Protein AF-A0A7R9MT66-F1 (afdb_monomer_lite)

Foldseek 3Di:
DDPPPVPPPPPADVVVPRDPPVCPPPADDALLRLLVVLVVVQVVLVPDPDRDDDDPVSVVSNVVSVVQPPDNDPVVRVVLLVVLVVDPDDNSVSRVVRRD

Organism: NCBI:txid334625

pLDDT: mean 88.47, std 13.93, range [36.72, 97.94]

Sequence (100 aa):
MSLNQTNDQTEEDATELQFPKEFEKAETLLISEVDMLLEHRKAQNESAEEEQELSEVFMKTLSYCQRFSRYKNRETIAAVRSLLTQKKLHKYELSQLANL

InterPro domains:
  IPR005574 RNA polymerase subunit Rpb4/RPC9 [PF03874] (29-100)
  IPR006590 RNA polymerase Rpb4/RPC9, core [SM00657] (21-100)
  IPR010997 HRDC-like superfamily [SSF47819] (4-100)
  IPR038324 Rpb4/RPC9 superfamily [G3DSA:1.20.1250.40] (11-100)
  IPR045222 DNA-directed RNA polymerase II subunit Rpb4-like [PTHR21297] (8-100)

Radius of gyration: 17.83 Å; chains: 1; bounding box: 37×52×43 Å

Secondary structure (DSSP, 8-state):
---------PPPBTTTTB--GGGTTPPP--HHHHHHHHHHHHHHHHTSSSPPPPPHHHHHHHHHHHHH-S---HHHHHHHHHHHHTSS--HHHHHHHHH-

Structure (mmCIF, N/CA/C/O backbone):
data_AF-A0A7R9MT66-F1
#
_entry.id   AF-A0A7R9MT66-F1
#
loop_
_atom_site.group_PDB
_atom_site.id
_atom_site.type_symbol
_atom_site.label_atom_id
_atom_site.label_alt_id
_atom_site.label_comp_id
_atom_site.label_asym_id
_atom_site.label_entity_id
_atom_site.label_seq_id
_atom_site.pdbx_PDB_ins_code
_atom_site.Cartn_x
_atom_site.Cartn_y
_atom_site.Cartn_z
_atom_site.occupancy
_atom_site.B_iso_or_equiv
_atom_site.auth_seq_id
_atom_site.auth_comp_id
_atom_site.auth_asym_id
_atom_site.auth_atom_id
_atom_site.pdbx_PDB_model_num
ATOM 1 N N . MET A 1 1 ? 15.160 40.156 5.810 1.00 44.53 1 MET A N 1
ATOM 2 C CA . MET A 1 1 ? 13.738 39.768 5.734 1.00 44.53 1 MET A CA 1
ATOM 3 C C . MET A 1 1 ? 13.660 38.329 6.197 1.00 44.53 1 MET A C 1
ATOM 5 O O . MET A 1 1 ? 14.077 37.447 5.459 1.00 44.53 1 MET A O 1
ATOM 9 N N . SER A 1 2 ? 13.281 38.115 7.455 1.00 36.72 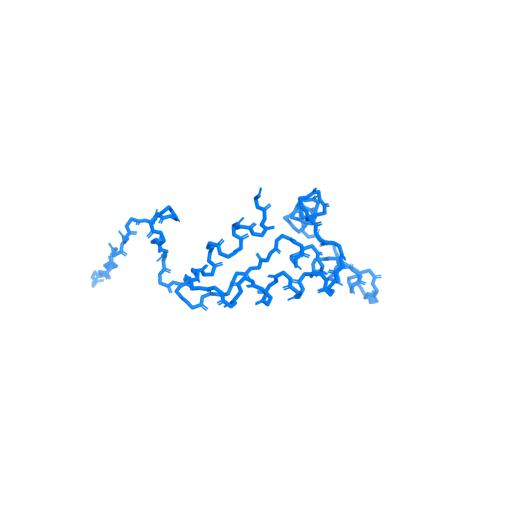2 SER A N 1
ATOM 10 C CA . SER A 1 2 ? 13.185 36.777 8.035 1.00 36.72 2 SER A CA 1
ATOM 11 C C . SER A 1 2 ? 11.993 36.054 7.416 1.00 36.72 2 SER A C 1
ATOM 13 O O . SER A 1 2 ? 10.858 36.506 7.553 1.00 36.72 2 SER A O 1
ATOM 15 N N . LEU A 1 3 ? 12.260 34.959 6.710 1.00 43.25 3 LEU A N 1
ATOM 16 C CA . LEU A 1 3 ? 11.242 33.988 6.334 1.00 43.25 3 LEU A CA 1
ATOM 17 C C . LEU A 1 3 ? 10.815 33.281 7.622 1.00 43.25 3 LEU A C 1
ATOM 19 O O . LEU A 1 3 ? 11.512 32.394 8.107 1.00 43.25 3 LEU A O 1
ATOM 23 N N . ASN A 1 4 ? 9.690 33.706 8.194 1.00 40.94 4 ASN A N 1
ATOM 24 C CA . ASN A 1 4 ? 8.952 32.892 9.151 1.00 40.94 4 ASN A CA 1
ATOM 25 C C . ASN A 1 4 ? 8.470 31.640 8.407 1.00 40.94 4 ASN A C 1
ATOM 27 O O . ASN A 1 4 ? 7.390 31.637 7.821 1.00 40.94 4 ASN A O 1
ATOM 31 N N . GLN A 1 5 ? 9.274 30.576 8.421 1.00 46.53 5 GLN A N 1
ATOM 32 C CA . GLN A 1 5 ? 8.729 29.227 8.377 1.00 46.53 5 GLN A CA 1
ATOM 33 C C . GLN A 1 5 ? 7.969 29.056 9.690 1.00 46.53 5 GLN A C 1
ATOM 35 O O . GLN A 1 5 ? 8.558 28.758 10.726 1.00 46.53 5 GLN A O 1
ATOM 40 N N . THR A 1 6 ? 6.666 29.330 9.680 1.00 43.78 6 THR A N 1
ATOM 41 C CA . THR A 1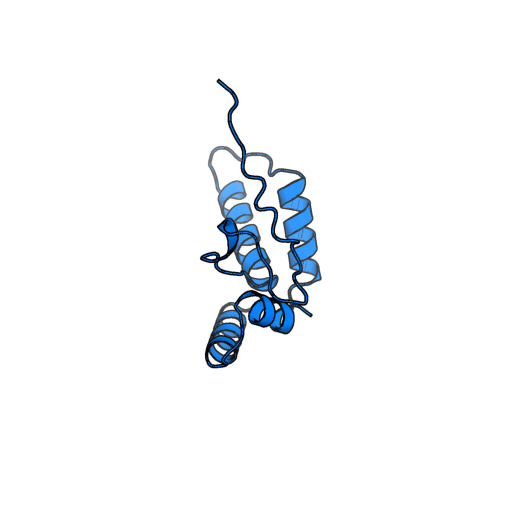 6 ? 5.784 28.825 10.729 1.00 43.78 6 THR A CA 1
ATOM 42 C C . THR A 1 6 ? 5.828 27.311 10.626 1.00 43.78 6 THR A C 1
ATOM 44 O O . THR A 1 6 ? 5.155 26.705 9.795 1.00 43.78 6 THR A O 1
ATOM 47 N N . ASN A 1 7 ? 6.714 26.738 11.432 1.00 49.78 7 ASN A N 1
ATOM 48 C CA . ASN A 1 7 ? 6.807 25.334 11.760 1.00 49.78 7 ASN A CA 1
ATOM 49 C C . ASN A 1 7 ? 5.534 24.955 12.533 1.00 49.78 7 ASN A C 1
ATOM 51 O O . ASN A 1 7 ? 5.583 24.733 13.737 1.00 49.78 7 ASN A O 1
ATOM 55 N N . ASP A 1 8 ? 4.386 24.920 11.851 1.00 52.91 8 ASP A N 1
ATOM 56 C CA . ASP A 1 8 ? 3.217 24.151 12.292 1.00 52.91 8 ASP A CA 1
ATOM 57 C C . ASP A 1 8 ? 3.544 22.666 12.054 1.00 52.91 8 ASP A C 1
ATOM 59 O O . ASP A 1 8 ? 2.906 21.977 11.260 1.00 52.91 8 ASP A O 1
ATOM 63 N N . GLN A 1 9 ? 4.606 22.179 12.701 1.00 59.97 9 GLN A N 1
ATOM 64 C CA . GLN A 1 9 ? 4.809 20.753 12.906 1.00 59.97 9 GLN A CA 1
ATOM 65 C C . GLN A 1 9 ? 3.772 20.346 13.943 1.00 59.97 9 GLN A C 1
ATOM 67 O O . GLN A 1 9 ? 4.022 20.363 15.145 1.00 59.97 9 GLN A O 1
ATOM 72 N N . THR A 1 10 ? 2.560 20.069 13.468 1.00 64.00 10 THR A N 1
ATOM 73 C CA . THR A 1 10 ? 1.649 19.212 14.221 1.00 64.00 10 THR A CA 1
ATOM 74 C C . THR A 1 10 ? 2.417 17.915 14.470 1.00 64.00 10 THR A C 1
ATOM 76 O O . THR A 1 10 ? 3.036 17.404 13.537 1.00 64.00 10 THR A O 1
ATOM 79 N N . GLU A 1 11 ? 2.480 17.457 15.719 1.00 84.38 11 GLU A N 1
ATOM 80 C CA . GLU A 1 11 ? 3.182 16.220 16.060 1.00 84.38 11 GLU A CA 1
ATOM 81 C C . GLU A 1 11 ? 2.553 15.078 15.250 1.00 84.38 11 GLU A C 1
ATOM 83 O O . GLU A 1 11 ? 1.348 14.858 15.305 1.00 84.38 11 GLU A O 1
ATOM 88 N N . GLU A 1 12 ? 3.334 14.437 14.382 1.00 91.19 12 GLU A N 1
ATOM 89 C CA . GLU A 1 12 ? 2.819 13.401 13.489 1.00 91.19 12 GLU A CA 1
ATOM 90 C C . GLU A 1 12 ? 2.637 12.101 14.277 1.00 91.19 12 GLU A C 1
ATOM 92 O O . GLU A 1 12 ? 3.610 11.535 14.779 1.00 91.19 12 GLU A O 1
ATOM 97 N N . ASP A 1 13 ? 1.405 11.598 14.351 1.00 93.50 13 ASP A N 1
ATOM 98 C CA . ASP A 1 13 ? 1.078 10.356 15.048 1.00 93.50 13 ASP A CA 1
ATOM 99 C C . ASP A 1 13 ? 0.075 9.520 14.242 1.00 93.50 13 ASP A C 1
ATOM 101 O O . ASP A 1 13 ? -1.134 9.769 14.213 1.00 93.50 13 ASP A O 1
ATOM 105 N N . ALA A 1 14 ? 0.578 8.462 13.605 1.00 92.31 14 ALA A N 1
ATOM 106 C CA . ALA A 1 14 ? -0.242 7.539 12.827 1.00 92.31 14 ALA A CA 1
ATOM 107 C C . ALA A 1 14 ? -1.218 6.708 13.684 1.00 92.31 14 ALA A C 1
ATOM 109 O O . ALA A 1 14 ? -2.175 6.159 13.134 1.00 92.31 14 ALA A O 1
ATOM 110 N N . THR A 1 15 ? -0.995 6.597 15.000 1.00 92.06 15 THR A N 1
ATOM 111 C CA . THR A 1 15 ? -1.924 5.938 15.934 1.00 92.06 15 THR A CA 1
ATOM 112 C C . THR A 1 15 ? -3.148 6.805 16.227 1.00 92.06 15 THR A C 1
ATOM 114 O O . THR A 1 15 ? -4.235 6.269 16.433 1.00 92.06 15 THR A O 1
ATOM 117 N N . GLU A 1 16 ? -2.997 8.129 16.134 1.00 93.44 16 GLU A N 1
ATOM 118 C CA . GLU A 1 16 ? -4.076 9.116 16.261 1.00 93.44 16 GLU A CA 1
ATOM 119 C C . GLU A 1 16 ? -4.572 9.656 14.905 1.00 93.44 16 GLU A C 1
ATOM 121 O O . GLU A 1 16 ? -5.380 10.583 14.857 1.00 93.44 16 GLU A O 1
ATOM 126 N N . LEU A 1 17 ? -4.117 9.068 13.790 1.00 92.06 17 LEU A N 1
ATOM 127 C CA . LEU A 1 17 ? -4.415 9.505 12.416 1.00 92.06 17 LEU A CA 1
ATOM 128 C C . LEU A 1 17 ? -3.982 10.952 12.115 1.00 92.06 17 LEU A C 1
ATOM 130 O O . LEU A 1 17 ? -4.566 11.624 11.262 1.00 92.06 17 LEU A O 1
ATOM 134 N N . GLN A 1 18 ? -2.939 11.421 12.792 1.00 93.06 18 GLN A N 1
ATOM 135 C CA . GLN A 1 18 ? -2.338 12.729 12.582 1.00 93.06 18 GLN A CA 1
ATOM 136 C C . GLN A 1 18 ? -1.248 12.612 11.518 1.00 93.06 18 GLN A C 1
ATOM 138 O O . GLN A 1 18 ? -0.155 12.107 11.768 1.00 93.06 18 GLN A O 1
ATOM 143 N N . PHE A 1 19 ? -1.565 13.069 10.307 1.00 91.19 19 PHE A N 1
ATOM 144 C CA . PHE A 1 19 ? -0.641 13.085 9.176 1.00 91.19 19 PHE A CA 1
ATOM 145 C C . PHE A 1 19 ? -0.352 14.523 8.731 1.00 91.19 19 PHE A C 1
ATOM 147 O O . PHE A 1 19 ? -1.220 15.393 8.862 1.00 91.19 19 PHE A O 1
ATOM 154 N N . PRO A 1 20 ? 0.819 14.782 8.123 1.00 92.00 20 PRO A N 1
ATOM 155 C CA . PRO A 1 20 ? 1.089 16.046 7.451 1.00 92.00 20 PRO A CA 1
ATOM 156 C C . PRO A 1 20 ? 0.025 16.389 6.408 1.00 92.00 20 PRO A C 1
ATOM 158 O O . PRO A 1 20 ? -0.546 15.507 5.762 1.00 92.00 20 PRO A O 1
ATOM 161 N N . LYS A 1 21 ? -0.168 17.689 6.155 1.00 88.50 21 LYS A N 1
ATOM 162 C CA . LYS A 1 21 ? -1.128 18.200 5.154 1.00 88.50 21 LYS A CA 1
ATOM 163 C C . LYS A 1 21 ? -0.906 17.622 3.752 1.00 88.50 21 LYS A C 1
ATOM 165 O O . LYS A 1 21 ? -1.846 17.507 2.971 1.00 88.50 21 LYS A O 1
ATOM 170 N N . GLU A 1 22 ? 0.324 17.223 3.438 1.00 90.62 22 GLU A N 1
ATOM 171 C CA . GLU A 1 22 ? 0.686 16.574 2.174 1.00 90.62 22 GLU A CA 1
ATOM 172 C C . GLU A 1 22 ? -0.024 15.221 1.976 1.00 90.62 22 GLU A C 1
ATOM 174 O O . GLU A 1 22 ? -0.307 14.835 0.841 1.00 90.62 22 GLU A O 1
ATOM 179 N N . PHE A 1 23 ? -0.388 14.532 3.064 1.00 90.69 23 PHE A N 1
ATOM 180 C CA . PHE A 1 23 ? -1.056 13.229 3.034 1.00 90.69 23 PHE A CA 1
ATOM 181 C C . PHE A 1 23 ? -2.574 13.294 3.236 1.00 90.69 23 PHE A C 1
ATOM 183 O O . PHE A 1 23 ? -3.246 12.280 3.060 1.00 90.69 23 PHE A O 1
ATOM 190 N N . GLU A 1 24 ? -3.149 14.468 3.517 1.00 85.62 24 GLU A N 1
ATOM 191 C CA . GLU A 1 24 ? -4.595 14.631 3.754 1.00 85.62 24 GLU A CA 1
ATOM 192 C C . GLU A 1 24 ? -5.442 14.159 2.555 1.00 85.62 24 GLU A C 1
ATOM 194 O O . GLU A 1 24 ? -6.515 13.576 2.708 1.00 85.62 24 GLU A O 1
ATOM 199 N N . LYS A 1 25 ? -4.935 14.371 1.334 1.00 87.88 25 LYS A N 1
ATOM 200 C CA . LYS A 1 25 ? -5.579 13.932 0.084 1.00 87.88 25 LYS A CA 1
ATOM 201 C C . LYS A 1 25 ? -4.917 12.712 -0.546 1.00 87.88 25 LYS A C 1
ATOM 203 O O . LYS A 1 25 ? -5.347 12.292 -1.620 1.00 87.88 25 LYS A O 1
ATOM 208 N N . ALA A 1 26 ? -3.893 12.146 0.090 1.00 91.50 26 ALA A N 1
ATOM 209 C CA . ALA A 1 26 ? -3.210 10.984 -0.450 1.00 91.50 26 ALA A CA 1
ATOM 210 C C . ALA A 1 26 ? -4.155 9.774 -0.506 1.00 91.50 26 ALA A C 1
ATOM 212 O O . ALA A 1 26 ? -5.070 9.608 0.308 1.00 91.50 26 ALA A O 1
ATOM 213 N N . GLU A 1 27 ? -3.949 8.934 -1.512 1.00 91.88 27 GLU A N 1
ATOM 214 C CA . GLU A 1 27 ? -4.509 7.587 -1.549 1.00 91.88 27 GLU A CA 1
ATOM 215 C C . GLU A 1 27 ? -3.470 6.608 -1.020 1.00 91.88 27 GLU A C 1
ATOM 217 O O . GLU A 1 27 ? -2.266 6.781 -1.224 1.00 91.88 27 GLU A O 1
ATOM 222 N N . THR A 1 28 ? -3.936 5.571 -0.337 1.00 94.81 28 THR A N 1
ATOM 223 C CA . THR A 1 28 ? -3.070 4.513 0.169 1.00 94.81 28 THR A CA 1
ATOM 224 C C . THR A 1 28 ? -3.034 3.347 -0.815 1.00 94.81 28 THR A C 1
ATOM 226 O O . THR A 1 28 ? -4.009 3.047 -1.504 1.00 94.81 28 THR A O 1
ATOM 229 N N . LEU A 1 29 ? -1.895 2.660 -0.882 1.00 95.25 29 LEU A N 1
ATOM 230 C CA . LEU A 1 29 ? -1.742 1.429 -1.655 1.00 95.25 29 LEU A CA 1
ATOM 231 C C . LEU A 1 29 ? -1.589 0.238 -0.709 1.00 95.25 29 LEU A C 1
ATOM 233 O O . LEU A 1 29 ? -0.996 0.356 0.366 1.00 95.25 29 LEU A O 1
ATOM 237 N N . LEU A 1 30 ? -2.148 -0.905 -1.098 1.00 95.31 30 LEU A N 1
ATOM 238 C CA . LEU A 1 30 ? -1.918 -2.171 -0.401 1.00 95.31 30 LEU A CA 1
ATOM 239 C C . LEU A 1 30 ? -0.545 -2.721 -0.791 1.00 95.31 30 LEU A C 1
ATOM 241 O O . LEU A 1 30 ? -0.109 -2.515 -1.923 1.00 95.31 30 LEU A O 1
ATOM 245 N N . ILE A 1 31 ? 0.105 -3.497 0.083 1.00 96.00 31 ILE A N 1
ATOM 246 C CA . ILE A 1 31 ? 1.387 -4.152 -0.251 1.00 96.00 31 ILE A CA 1
ATOM 247 C C . ILE A 1 31 ? 1.247 -4.978 -1.536 1.00 96.00 31 ILE A C 1
ATOM 249 O O . ILE A 1 31 ? 2.111 -4.916 -2.404 1.00 96.00 31 ILE A O 1
ATOM 253 N N . SER A 1 32 ? 0.121 -5.679 -1.693 1.00 95.06 32 SER A N 1
ATOM 254 C CA . SER A 1 32 ? -0.200 -6.449 -2.897 1.00 95.06 32 SER A CA 1
ATOM 255 C C . SER A 1 32 ? -0.390 -5.602 -4.157 1.00 95.06 32 SER A C 1
ATOM 257 O O . SER A 1 32 ? -0.105 -6.063 -5.254 1.00 95.06 32 SER A O 1
ATOM 259 N N . GLU A 1 33 ? -0.853 -4.360 -4.035 1.00 94.88 33 GLU A N 1
ATOM 260 C CA . GLU A 1 33 ? -0.958 -3.463 -5.192 1.00 94.88 33 GLU A CA 1
ATOM 261 C C . GLU A 1 33 ? 0.396 -2.905 -5.585 1.00 94.88 33 GLU A C 1
ATOM 263 O O . GLU A 1 33 ? 0.703 -2.828 -6.771 1.00 94.88 33 GLU A O 1
ATOM 268 N N . VAL A 1 34 ? 1.209 -2.540 -4.591 1.00 96.38 34 VAL A N 1
ATOM 269 C CA . VAL A 1 34 ? 2.584 -2.104 -4.828 1.00 96.38 34 VAL A CA 1
ATOM 270 C C . VAL A 1 34 ? 3.362 -3.224 -5.516 1.00 96.38 34 VAL A C 1
ATOM 272 O O . VAL A 1 34 ? 4.008 -2.961 -6.522 1.00 96.38 34 VAL A O 1
ATOM 275 N N . ASP A 1 35 ? 3.221 -4.471 -5.058 1.00 96.06 35 ASP A N 1
ATOM 276 C CA . ASP A 1 35 ? 3.803 -5.657 -5.701 1.00 96.06 35 ASP A CA 1
ATOM 277 C C . ASP A 1 35 ? 3.446 -5.729 -7.195 1.00 96.06 35 ASP A C 1
ATOM 279 O O . ASP A 1 35 ? 4.323 -5.725 -8.056 1.00 96.06 35 ASP A O 1
ATOM 283 N N . MET A 1 36 ? 2.149 -5.671 -7.520 1.00 94.50 36 MET A N 1
ATOM 284 C CA . MET A 1 36 ? 1.674 -5.708 -8.905 1.00 94.50 36 MET A CA 1
ATOM 285 C C . MET A 1 36 ? 2.207 -4.557 -9.767 1.00 94.50 36 MET A C 1
ATOM 287 O O . MET A 1 36 ? 2.541 -4.759 -10.936 1.00 94.50 36 MET A O 1
ATOM 291 N N . LEU A 1 37 ? 2.253 -3.342 -9.218 1.00 95.38 37 LEU A N 1
ATOM 292 C CA . LEU A 1 37 ? 2.735 -2.163 -9.938 1.00 95.38 37 LEU A CA 1
ATOM 293 C C . LEU A 1 37 ? 4.238 -2.255 -10.211 1.00 95.38 37 LEU A C 1
ATOM 295 O O . LEU A 1 37 ? 4.679 -1.922 -11.313 1.00 95.38 37 LEU A O 1
ATOM 299 N N . LEU A 1 38 ? 5.017 -2.726 -9.234 1.00 96.38 38 LEU A N 1
ATOM 300 C CA . LEU A 1 38 ? 6.459 -2.896 -9.377 1.00 96.38 38 LEU A CA 1
ATOM 301 C C . LEU A 1 38 ? 6.792 -4.044 -10.336 1.00 96.38 38 LEU A C 1
ATOM 303 O O . LEU A 1 38 ? 7.641 -3.863 -11.204 1.00 96.38 38 LEU A O 1
ATOM 307 N N . GLU A 1 39 ? 6.081 -5.171 -10.276 1.00 94.81 39 GLU A N 1
ATOM 308 C CA . GLU A 1 39 ? 6.234 -6.256 -11.256 1.00 94.81 39 GLU A CA 1
ATOM 309 C C . GLU A 1 39 ? 5.943 -5.779 -12.678 1.00 94.81 39 GLU A C 1
ATOM 311 O O . GLU A 1 39 ? 6.721 -6.014 -13.603 1.00 94.81 39 GLU A O 1
ATOM 316 N N . HIS A 1 40 ? 4.853 -5.027 -12.858 1.00 94.44 40 HIS A N 1
ATOM 317 C CA . HIS A 1 40 ? 4.529 -4.467 -14.163 1.00 94.44 40 HIS A CA 1
ATOM 318 C C . HIS A 1 40 ? 5.611 -3.497 -14.651 1.00 94.44 40 HIS A C 1
ATOM 320 O O . HIS A 1 40 ? 6.009 -3.552 -15.815 1.00 94.44 40 HIS A O 1
ATOM 326 N N . ARG A 1 41 ? 6.132 -2.638 -13.766 1.00 94.50 41 ARG A N 1
ATOM 327 C CA . ARG A 1 41 ? 7.210 -1.701 -14.105 1.00 94.50 41 ARG A CA 1
ATOM 328 C C . ARG A 1 41 ? 8.510 -2.422 -14.469 1.00 94.50 41 ARG A C 1
ATOM 330 O O . ARG A 1 41 ? 9.192 -1.967 -15.387 1.00 94.50 41 ARG A O 1
ATOM 337 N N . LYS A 1 42 ? 8.836 -3.525 -13.786 1.00 94.75 42 LYS A N 1
ATOM 338 C CA . LYS A 1 42 ? 9.992 -4.380 -14.092 1.00 94.75 42 LYS A CA 1
ATOM 339 C C . LYS A 1 42 ? 9.839 -5.037 -15.461 1.00 94.75 42 LYS A C 1
ATOM 341 O O . LYS A 1 42 ? 10.727 -4.890 -16.291 1.00 94.75 42 LYS A O 1
ATOM 346 N N . ALA A 1 43 ? 8.682 -5.632 -15.748 1.00 94.31 43 ALA A N 1
ATOM 347 C CA . ALA A 1 43 ? 8.399 -6.225 -17.056 1.00 94.31 43 ALA A CA 1
ATOM 348 C C . ALA A 1 43 ? 8.453 -5.195 -18.204 1.00 94.31 43 ALA A C 1
ATOM 350 O O . ALA A 1 43 ? 8.956 -5.486 -19.288 1.00 94.31 43 ALA A O 1
ATOM 351 N N . GLN A 1 44 ? 7.973 -3.966 -17.974 1.00 94.12 44 GLN A N 1
ATOM 352 C CA . GLN A 1 44 ? 8.113 -2.865 -18.938 1.00 94.12 44 GLN A CA 1
ATOM 353 C C . GLN A 1 44 ? 9.576 -2.476 -19.181 1.00 94.12 44 GLN A C 1
ATOM 355 O O . GLN A 1 44 ? 9.929 -2.101 -20.291 1.00 94.12 44 GLN A O 1
ATOM 360 N N . ASN A 1 45 ? 10.419 -2.538 -18.151 1.00 92.88 45 ASN A N 1
ATOM 361 C CA . ASN A 1 45 ? 11.840 -2.232 -18.271 1.00 92.88 45 ASN A CA 1
ATOM 362 C C . ASN A 1 45 ? 12.596 -3.320 -19.047 1.00 92.88 45 ASN A C 1
ATOM 364 O O . ASN A 1 45 ? 13.371 -2.998 -19.935 1.00 92.88 45 ASN A O 1
ATOM 368 N N . GLU A 1 46 ? 12.310 -4.593 -18.761 1.00 92.38 46 GLU A N 1
ATOM 369 C CA . GLU A 1 46 ? 12.903 -5.757 -19.444 1.00 92.38 46 GLU A CA 1
ATOM 370 C C . GLU A 1 46 ? 12.503 -5.852 -20.927 1.00 92.38 46 GLU A C 1
ATOM 372 O O . GLU A 1 46 ? 13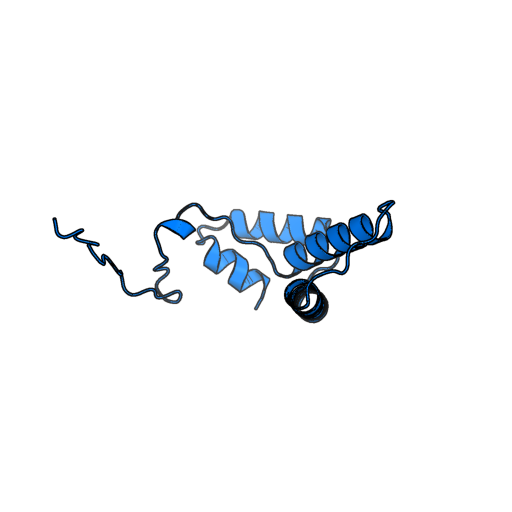.196 -6.477 -21.724 1.00 92.38 46 GLU A O 1
ATOM 377 N N . SER A 1 47 ? 11.371 -5.251 -21.305 1.00 91.94 47 SER A N 1
ATOM 378 C CA . SER A 1 47 ? 10.876 -5.216 -22.690 1.00 91.94 47 SER A CA 1
ATOM 379 C C . SER A 1 47 ? 11.213 -3.924 -23.441 1.00 91.94 47 SER A C 1
ATOM 381 O O . SER A 1 47 ? 10.846 -3.795 -24.611 1.00 91.94 47 SER A O 1
ATOM 383 N N . ALA A 1 48 ? 11.892 -2.969 -22.799 1.00 92.81 48 ALA A N 1
ATOM 384 C CA . ALA A 1 48 ? 12.321 -1.731 -23.435 1.00 92.81 48 ALA A CA 1
ATOM 385 C C . ALA A 1 48 ? 13.528 -1.968 -24.359 1.00 92.81 48 ALA A C 1
ATOM 387 O O . ALA A 1 48 ? 14.358 -2.834 -24.102 1.00 92.81 48 ALA A O 1
ATOM 388 N N . GLU A 1 49 ? 13.643 -1.168 -25.424 1.00 85.69 49 GLU A N 1
ATOM 389 C CA . GLU A 1 49 ? 14.785 -1.237 -26.353 1.00 85.69 49 GLU A CA 1
ATOM 390 C C . GLU A 1 49 ? 16.122 -0.941 -25.654 1.00 85.69 49 GLU A C 1
ATOM 392 O O . GLU A 1 49 ? 17.141 -1.546 -25.980 1.00 85.69 49 GLU A O 1
ATOM 397 N N . GLU A 1 50 ? 16.099 -0.052 -24.658 1.00 88.19 50 GLU A N 1
ATOM 398 C CA . GLU A 1 50 ? 17.209 0.207 -23.746 1.00 88.19 50 GLU A CA 1
ATOM 399 C C . GLU A 1 50 ? 16.780 -0.136 -22.318 1.00 88.19 50 GLU A C 1
ATOM 40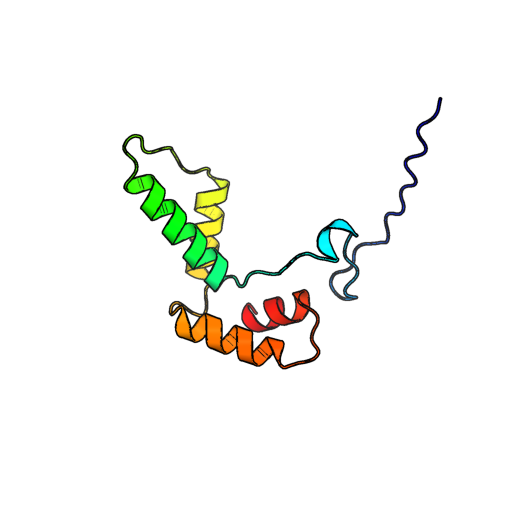1 O O . GLU A 1 50 ? 16.085 0.636 -21.650 1.00 88.19 50 GLU A O 1
ATOM 406 N N . GLU A 1 51 ? 17.193 -1.313 -21.851 1.00 86.62 51 GLU A N 1
ATOM 407 C CA . GLU A 1 51 ? 16.990 -1.724 -20.467 1.00 86.62 51 GLU A CA 1
ATOM 408 C C . GLU A 1 51 ? 17.796 -0.813 -19.531 1.00 86.62 51 GLU A C 1
ATOM 410 O O . GLU A 1 51 ? 19.013 -0.664 -19.664 1.00 86.62 51 GLU A O 1
ATOM 415 N N . GLN A 1 52 ? 17.114 -0.206 -18.561 1.00 88.75 52 GLN A N 1
ATOM 416 C CA . GLN A 1 52 ? 17.757 0.596 -17.525 1.00 88.75 52 GLN A CA 1
ATOM 417 C C . GLN A 1 52 ? 17.904 -0.221 -16.248 1.00 88.75 52 GLN A C 1
ATOM 419 O O . GLN A 1 52 ? 17.005 -0.967 -15.865 1.00 88.75 52 GLN A O 1
ATOM 424 N N . GLU A 1 53 ? 19.017 -0.056 -15.540 1.00 90.19 53 GLU A N 1
ATOM 425 C CA . GLU A 1 53 ? 19.179 -0.705 -14.244 1.00 90.19 53 GLU A CA 1
ATOM 426 C C . GLU A 1 53 ? 18.189 -0.105 -13.232 1.00 90.19 53 GLU A C 1
ATOM 428 O O . GLU A 1 53 ? 18.156 1.106 -12.988 1.00 90.19 53 GLU A O 1
ATOM 433 N N . LEU A 1 54 ? 17.341 -0.957 -12.653 1.00 93.31 54 LEU A N 1
ATOM 434 C CA . LEU A 1 54 ? 16.382 -0.547 -11.632 1.00 93.31 54 LEU A CA 1
ATOM 435 C C . LEU A 1 54 ? 17.122 -0.230 -10.328 1.00 93.31 54 LEU A C 1
ATOM 437 O O . LEU A 1 54 ? 18.039 -0.944 -9.929 1.00 93.31 54 LEU A O 1
ATOM 441 N N . SER A 1 55 ? 16.704 0.832 -9.636 1.00 96.06 55 SER A N 1
ATOM 442 C CA . SER A 1 55 ? 17.402 1.293 -8.432 1.00 96.06 55 SER A CA 1
ATOM 443 C C . SER A 1 55 ? 17.393 0.254 -7.304 1.00 96.06 55 SER A C 1
ATOM 445 O O . SER A 1 55 ? 16.477 -0.560 -7.172 1.00 96.06 55 SER A O 1
ATOM 447 N N . GLU A 1 56 ? 18.380 0.329 -6.410 1.00 96.81 56 GLU A N 1
ATOM 448 C CA . GLU A 1 56 ? 18.442 -0.544 -5.231 1.00 96.81 56 GLU A CA 1
ATOM 449 C C . GLU A 1 56 ? 17.174 -0.432 -4.364 1.00 96.81 56 GLU A C 1
ATOM 451 O O . GLU A 1 56 ? 16.671 -1.435 -3.854 1.00 96.81 56 GLU A O 1
ATOM 456 N N . VAL A 1 57 ? 16.620 0.781 -4.234 1.00 97.31 57 VAL A N 1
ATOM 457 C CA . VAL A 1 57 ? 15.351 1.023 -3.530 1.00 97.31 57 VAL A CA 1
ATOM 458 C C . VAL A 1 57 ? 14.219 0.253 -4.204 1.00 97.31 57 VAL A C 1
ATOM 460 O O . VAL A 1 57 ? 13.480 -0.444 -3.516 1.00 97.31 57 VAL A O 1
ATOM 463 N N . PHE A 1 58 ? 14.127 0.301 -5.536 1.00 97.06 58 PHE A N 1
ATOM 464 C CA . PHE A 1 58 ? 13.121 -0.446 -6.288 1.00 97.06 58 PHE A CA 1
ATOM 465 C C . PHE A 1 58 ? 13.222 -1.952 -6.020 1.00 97.06 58 PHE A C 1
ATOM 467 O O . PHE A 1 58 ? 12.227 -2.580 -5.661 1.00 97.06 58 PHE A O 1
ATOM 474 N N . MET A 1 59 ? 14.423 -2.526 -6.136 1.00 96.19 59 MET A N 1
ATOM 475 C CA . MET A 1 59 ? 14.639 -3.964 -5.939 1.00 96.19 59 MET A CA 1
ATOM 476 C C . MET A 1 59 ? 14.315 -4.413 -4.509 1.00 96.19 59 MET A C 1
ATOM 478 O O . MET A 1 59 ? 13.694 -5.462 -4.308 1.00 96.19 59 MET A O 1
ATOM 482 N N . LYS A 1 60 ? 14.686 -3.606 -3.506 1.00 97.94 60 LYS A N 1
ATOM 483 C CA . LYS A 1 60 ? 14.354 -3.872 -2.099 1.00 97.94 60 LYS A CA 1
ATOM 484 C C . LYS A 1 60 ? 12.852 -3.796 -1.846 1.00 97.94 60 LYS A C 1
ATOM 486 O O . LYS A 1 60 ? 12.314 -4.688 -1.192 1.00 97.94 60 LYS A O 1
ATOM 491 N N . THR A 1 61 ? 12.173 -2.774 -2.370 1.00 97.69 61 THR A N 1
ATOM 492 C CA . THR A 1 61 ? 10.721 -2.628 -2.214 1.00 97.69 61 THR A CA 1
ATOM 493 C C . THR A 1 61 ? 9.979 -3.763 -2.909 1.00 97.69 61 THR A C 1
ATOM 495 O O . THR A 1 61 ? 9.106 -4.358 -2.286 1.00 97.69 61 THR A O 1
ATOM 498 N N . LEU A 1 62 ? 10.364 -4.134 -4.135 1.00 96.81 62 LEU A N 1
ATOM 499 C CA . LEU A 1 62 ? 9.776 -5.277 -4.838 1.00 96.81 62 LEU A CA 1
ATOM 500 C C . LEU A 1 62 ? 9.949 -6.568 -4.030 1.00 96.81 62 LEU A C 1
ATOM 502 O O . LEU A 1 62 ? 8.970 -7.251 -3.756 1.00 96.81 62 LEU A O 1
ATOM 506 N N . SER A 1 63 ? 11.162 -6.856 -3.551 1.00 97.00 63 SER A N 1
ATOM 507 C CA . SER A 1 63 ? 11.432 -8.057 -2.742 1.00 97.00 63 SER A CA 1
ATOM 508 C C . SER A 1 63 ? 10.616 -8.089 -1.443 1.00 97.00 63 SER A C 1
ATOM 510 O O . SER A 1 63 ? 10.133 -9.143 -1.022 1.00 97.00 63 SER A O 1
ATOM 512 N N . TYR A 1 64 ? 10.450 -6.935 -0.788 1.00 97.44 64 TYR A N 1
ATOM 513 C CA . TYR A 1 64 ? 9.603 -6.804 0.397 1.00 97.44 64 TYR A CA 1
ATOM 514 C C . TYR A 1 64 ? 8.132 -7.069 0.055 1.00 97.44 64 TYR A C 1
ATOM 516 O O . TYR A 1 64 ? 7.477 -7.881 0.712 1.00 97.44 64 TYR A O 1
ATOM 524 N N . CYS A 1 65 ? 7.627 -6.431 -1.000 1.00 96.38 65 CYS A N 1
ATOM 525 C CA . CYS A 1 65 ? 6.254 -6.576 -1.455 1.00 96.38 65 CYS A CA 1
ATOM 526 C C . CYS A 1 65 ? 5.938 -8.016 -1.869 1.00 96.38 65 CYS A C 1
ATOM 528 O O . CYS A 1 65 ? 4.959 -8.564 -1.378 1.00 96.38 65 CYS A O 1
ATOM 530 N N . GLN A 1 66 ? 6.808 -8.684 -2.625 1.00 94.81 66 GLN A N 1
ATOM 531 C CA . GLN A 1 66 ? 6.647 -10.094 -2.996 1.00 94.81 66 GLN A CA 1
ATOM 532 C C . GLN A 1 66 ? 6.570 -11.020 -1.774 1.00 94.81 66 GLN A C 1
ATOM 534 O O . GLN A 1 66 ? 5.843 -12.017 -1.784 1.00 94.81 66 GLN A O 1
ATOM 539 N N . ARG A 1 67 ? 7.325 -10.709 -0.710 1.00 95.25 67 ARG A N 1
ATOM 540 C CA . ARG A 1 67 ? 7.366 -11.510 0.521 1.00 95.25 67 ARG A CA 1
ATOM 541 C C . ARG A 1 67 ? 6.127 -11.321 1.396 1.00 95.25 67 ARG A C 1
ATOM 543 O O . ARG A 1 67 ? 5.679 -12.289 2.008 1.00 95.25 67 ARG A O 1
ATOM 550 N N . PHE A 1 68 ? 5.612 -10.097 1.492 1.00 94.44 68 PHE A N 1
ATOM 551 C CA . PHE A 1 68 ? 4.516 -9.740 2.403 1.00 94.44 68 PHE A CA 1
ATOM 552 C C . PHE A 1 68 ? 3.163 -9.537 1.708 1.00 94.44 68 PHE A C 1
ATOM 554 O O . PHE A 1 68 ? 2.149 -9.354 2.381 1.00 94.44 68 PHE A O 1
ATOM 561 N N . SER A 1 69 ? 3.117 -9.604 0.378 1.00 92.00 69 SER A N 1
ATOM 562 C CA . SER A 1 69 ? 1.879 -9.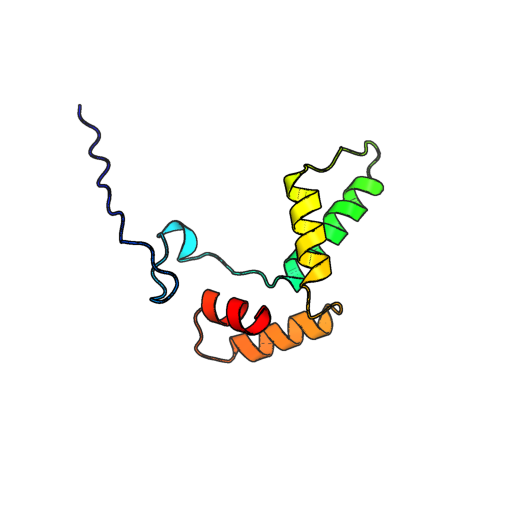586 -0.393 1.00 92.00 69 SER A CA 1
ATOM 563 C C . SER A 1 69 ? 1.008 -10.782 -0.008 1.00 92.00 69 SER A C 1
ATOM 565 O O . SER A 1 69 ? 1.372 -11.944 -0.203 1.00 92.00 69 SER A O 1
ATOM 567 N N . ARG A 1 70 ? -0.172 -10.486 0.544 1.00 89.31 70 ARG A N 1
ATOM 568 C CA . ARG A 1 70 ? -1.172 -11.495 0.925 1.00 89.31 70 ARG A CA 1
ATOM 569 C C . ARG A 1 70 ? -1.979 -11.990 -0.264 1.00 89.31 70 ARG A C 1
ATOM 571 O O . ARG A 1 70 ? -2.419 -13.137 -0.283 1.00 89.31 70 ARG A O 1
ATOM 578 N N . TYR A 1 71 ? -2.176 -11.125 -1.252 1.00 89.12 71 TYR A N 1
ATOM 579 C CA . TYR A 1 71 ? -3.044 -11.368 -2.393 1.00 89.12 71 TYR A CA 1
ATOM 580 C C . TYR A 1 71 ? -2.240 -11.252 -3.685 1.00 89.12 71 TYR A C 1
ATOM 582 O O . TYR A 1 71 ? -1.675 -10.205 -3.976 1.00 89.12 71 TYR A O 1
ATOM 590 N N . LYS A 1 72 ? -2.216 -12.320 -4.486 1.00 84.62 72 LYS A N 1
ATOM 591 C CA . LYS A 1 72 ? -1.544 -12.323 -5.800 1.00 84.62 72 LYS A CA 1
ATOM 592 C C . LYS A 1 72 ? -2.499 -12.095 -6.970 1.00 84.62 72 LYS A C 1
ATOM 594 O O . LYS A 1 72 ? -2.063 -11.801 -8.076 1.00 84.62 72 LYS A O 1
ATOM 599 N N . ASN A 1 73 ? -3.803 -12.252 -6.737 1.00 90.25 73 ASN A N 1
ATOM 600 C CA . ASN A 1 73 ? -4.821 -12.060 -7.760 1.00 90.25 73 ASN A CA 1
ATOM 601 C C . ASN A 1 73 ? -5.389 -10.631 -7.691 1.00 90.25 73 ASN A C 1
ATOM 603 O O . ASN A 1 73 ? -5.895 -10.202 -6.650 1.00 90.25 73 ASN A O 1
ATOM 607 N N . ARG A 1 74 ? -5.360 -9.933 -8.832 1.00 90.88 74 ARG A N 1
ATOM 608 C CA . ARG A 1 74 ? -5.954 -8.606 -9.042 1.00 90.88 74 ARG A CA 1
ATOM 609 C C . ARG A 1 74 ? -7.426 -8.532 -8.632 1.00 90.88 74 ARG A C 1
ATOM 611 O O . ARG A 1 74 ? -7.834 -7.545 -8.026 1.00 90.88 74 ARG A O 1
ATOM 618 N N . GLU A 1 75 ? -8.218 -9.552 -8.949 1.00 93.88 75 GLU A N 1
ATOM 619 C CA . GLU A 1 75 ? -9.639 -9.606 -8.592 1.00 93.88 75 GLU A CA 1
ATOM 620 C C . GLU A 1 75 ? -9.822 -9.668 -7.075 1.00 93.88 75 GLU A C 1
ATOM 622 O O . GLU A 1 75 ? -10.654 -8.952 -6.523 1.00 93.88 75 GLU A O 1
ATOM 627 N N . THR A 1 76 ? -9.004 -10.471 -6.387 1.00 93.56 76 THR A N 1
ATOM 628 C CA . THR A 1 76 ? -9.020 -10.561 -4.921 1.00 93.56 76 THR A CA 1
ATOM 629 C C . THR A 1 76 ? -8.638 -9.229 -4.288 1.00 93.56 76 THR A C 1
ATOM 631 O O . THR A 1 76 ? -9.321 -8.778 -3.374 1.00 93.56 76 THR A O 1
ATOM 634 N N . ILE A 1 77 ? -7.598 -8.567 -4.799 1.00 92.12 77 ILE A N 1
ATOM 635 C CA . ILE A 1 77 ? -7.170 -7.244 -4.326 1.00 92.12 77 ILE A CA 1
ATOM 636 C C . ILE A 1 77 ? -8.306 -6.225 -4.480 1.00 92.12 77 ILE A C 1
ATOM 638 O O . ILE A 1 77 ? -8.646 -5.526 -3.524 1.00 92.12 77 ILE A O 1
ATOM 642 N N . ALA A 1 78 ? -8.943 -6.181 -5.654 1.00 93.62 78 ALA A N 1
ATOM 643 C CA . ALA A 1 78 ? -10.063 -5.282 -5.919 1.00 93.62 78 ALA A CA 1
ATOM 644 C C . ALA A 1 78 ? -11.275 -5.578 -5.018 1.00 93.62 78 ALA A C 1
ATOM 646 O O . ALA A 1 78 ? -11.907 -4.650 -4.511 1.00 93.62 78 ALA A O 1
ATOM 647 N N . ALA A 1 79 ? -11.578 -6.856 -4.777 1.00 94.00 79 ALA A N 1
ATOM 648 C CA . ALA A 1 79 ? -12.661 -7.273 -3.893 1.00 94.00 79 ALA A CA 1
ATOM 649 C C . ALA A 1 79 ? -12.398 -6.877 -2.432 1.00 94.00 79 ALA A C 1
ATOM 651 O O . ALA A 1 79 ? -13.279 -6.302 -1.792 1.00 94.00 79 ALA A O 1
ATOM 652 N N . VAL A 1 80 ? -11.185 -7.119 -1.919 1.00 92.94 80 VAL A N 1
ATOM 653 C CA . VAL A 1 80 ? -10.774 -6.716 -0.561 1.00 92.94 80 VAL A CA 1
ATOM 654 C C . VAL A 1 80 ? -10.857 -5.200 -0.409 1.00 92.94 80 VAL A C 1
ATOM 656 O O . VAL A 1 80 ? -11.436 -4.710 0.560 1.00 92.94 80 VAL A O 1
ATOM 659 N N . ARG A 1 81 ? -10.354 -4.449 -1.395 1.00 92.94 81 ARG A N 1
ATOM 660 C CA . ARG A 1 81 ? -10.454 -2.988 -1.403 1.00 92.94 81 ARG A CA 1
ATOM 661 C C . ARG A 1 81 ? -11.906 -2.524 -1.375 1.00 92.94 81 ARG A C 1
ATOM 663 O O . ARG A 1 81 ? -12.268 -1.760 -0.490 1.00 92.94 81 ARG A O 1
ATOM 670 N N . SER A 1 82 ? -12.746 -3.024 -2.281 1.00 93.25 82 SER A N 1
ATOM 671 C CA . SER A 1 82 ? -14.165 -2.656 -2.332 1.00 93.25 82 SER A CA 1
ATOM 672 C C . SER A 1 82 ? -14.883 -2.953 -1.013 1.00 93.25 82 SER A C 1
ATOM 674 O O . SER A 1 82 ? -15.620 -2.106 -0.507 1.00 93.25 82 SER A O 1
ATOM 676 N N . LEU A 1 83 ? -14.616 -4.117 -0.416 1.00 93.69 83 LEU A N 1
ATOM 677 C CA . LEU A 1 83 ? -15.193 -4.524 0.862 1.00 93.69 83 LEU A CA 1
ATOM 678 C C . LEU A 1 83 ? -14.817 -3.566 2.001 1.00 93.69 83 LEU A C 1
ATOM 680 O O . LEU A 1 83 ? -15.680 -3.193 2.798 1.00 93.69 83 LEU A O 1
ATOM 684 N N . LEU A 1 84 ? -13.545 -3.169 2.091 1.00 91.50 84 LEU A N 1
ATOM 685 C CA . LEU A 1 84 ? -13.073 -2.282 3.154 1.00 91.50 84 LEU A CA 1
ATOM 686 C C . LEU A 1 84 ? -13.495 -0.825 2.926 1.00 91.50 84 LEU A C 1
ATOM 688 O O . LEU A 1 84 ? -13.822 -0.138 3.889 1.00 91.50 84 LEU A O 1
ATOM 692 N N . THR A 1 85 ? -13.578 -0.365 1.675 1.00 91.06 85 THR A N 1
ATOM 693 C CA . THR A 1 85 ? -14.053 0.989 1.335 1.00 91.06 85 THR A CA 1
ATOM 694 C C . THR A 1 85 ? -15.525 1.203 1.695 1.00 91.06 85 THR A C 1
ATOM 696 O O . THR A 1 85 ? -15.938 2.326 1.969 1.00 91.06 85 THR A O 1
ATOM 699 N N . GLN A 1 86 ? -16.335 0.141 1.752 1.00 92.44 86 GLN A N 1
ATOM 700 C CA . GLN A 1 86 ? -17.717 0.231 2.242 1.00 92.44 86 GLN A CA 1
ATOM 701 C C . GLN A 1 86 ? -17.806 0.512 3.753 1.00 92.44 86 GLN A C 1
ATOM 703 O O . GLN A 1 86 ? -18.891 0.793 4.269 1.00 92.44 86 GLN A O 1
ATOM 708 N N . LYS A 1 87 ? -16.694 0.415 4.490 1.00 91.12 87 LYS A N 1
ATOM 709 C CA . LYS A 1 87 ? -16.623 0.726 5.920 1.00 91.12 87 LYS A CA 1
ATOM 710 C C . LYS A 1 87 ? -16.185 2.177 6.121 1.00 91.12 87 LYS A C 1
ATOM 712 O O . LYS A 1 87 ? -15.431 2.730 5.330 1.00 91.12 87 LYS A O 1
ATOM 717 N N . LYS A 1 88 ? -16.644 2.796 7.213 1.00 91.94 88 LYS A N 1
ATOM 718 C CA . LYS A 1 88 ? -16.233 4.151 7.621 1.00 91.94 88 LYS A CA 1
ATOM 719 C C . LYS A 1 88 ? -14.850 4.115 8.284 1.00 91.94 88 LYS A C 1
ATOM 721 O O . LYS A 1 88 ? -14.752 4.322 9.487 1.00 91.94 88 LYS A O 1
ATOM 726 N N . LEU A 1 89 ? -13.825 3.781 7.507 1.00 92.75 89 LEU A N 1
ATOM 727 C CA . LEU A 1 89 ? -12.430 3.714 7.941 1.00 92.75 89 LEU A CA 1
ATOM 728 C C . LEU A 1 89 ? -11.618 4.816 7.266 1.00 92.75 89 LEU A C 1
ATOM 730 O O . LEU A 1 89 ? -11.894 5.184 6.120 1.00 92.75 89 LEU A O 1
ATOM 734 N N . HIS A 1 90 ? -10.589 5.308 7.948 1.00 93.44 90 HIS A N 1
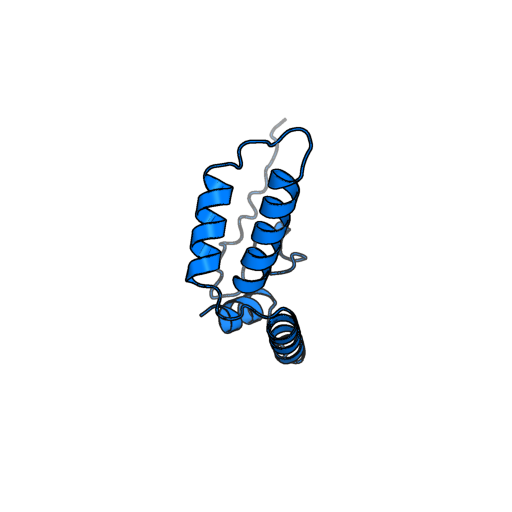ATOM 735 C CA . HIS A 1 90 ? -9.584 6.148 7.318 1.00 93.44 90 HIS A CA 1
ATOM 736 C C . HIS A 1 90 ? -8.774 5.329 6.297 1.00 93.44 90 HIS A C 1
ATOM 738 O O . HIS A 1 90 ? -8.563 4.125 6.464 1.00 93.44 90 HIS A O 1
ATOM 744 N N . LYS A 1 91 ? -8.272 5.970 5.233 1.00 92.62 91 LYS A N 1
ATOM 745 C CA . LYS A 1 91 ? -7.499 5.291 4.170 1.00 92.62 91 LYS A CA 1
ATOM 746 C C . LYS A 1 91 ? -6.267 4.563 4.712 1.00 92.62 91 LYS A C 1
ATOM 748 O O . LYS A 1 91 ? -5.912 3.485 4.232 1.00 92.62 91 LYS A O 1
ATOM 753 N N . TYR A 1 92 ? -5.637 5.147 5.732 1.00 93.88 92 TYR A N 1
ATOM 754 C CA . TYR A 1 92 ? -4.531 4.523 6.453 1.00 93.88 92 TYR A CA 1
ATOM 755 C C . TYR A 1 92 ? -4.968 3.227 7.140 1.00 93.88 92 TYR A C 1
ATOM 757 O O . TYR A 1 92 ? -4.379 2.181 6.887 1.00 93.88 92 TYR A O 1
ATOM 765 N N . GLU A 1 93 ? -6.037 3.270 7.937 1.00 94.19 93 GLU A N 1
ATOM 766 C CA . GLU A 1 93 ? -6.564 2.102 8.654 1.00 94.19 93 GLU A CA 1
ATOM 767 C C . GLU A 1 93 ? -6.976 0.988 7.691 1.00 94.19 93 GLU A C 1
ATOM 769 O O . GLU A 1 93 ? -6.658 -0.177 7.920 1.00 94.19 93 GLU A O 1
ATOM 774 N N . LEU A 1 94 ? -7.627 1.347 6.578 1.00 94.12 94 LEU A N 1
ATOM 775 C CA . LEU A 1 94 ? -7.995 0.409 5.520 1.00 94.12 94 LEU A CA 1
ATOM 776 C C . LEU A 1 94 ? -6.772 -0.358 5.010 1.00 94.12 94 LEU A C 1
ATOM 778 O O . LEU A 1 94 ? -6.802 -1.587 4.931 1.00 94.12 94 LEU A O 1
ATOM 782 N N . SER A 1 95 ? -5.694 0.356 4.678 1.00 93.31 95 SER A N 1
ATOM 783 C CA . SER A 1 95 ? -4.468 -0.282 4.201 1.00 93.31 95 SER A CA 1
ATOM 784 C C . SER A 1 95 ? -3.770 -1.088 5.285 1.00 93.31 95 SER A C 1
ATOM 786 O O . SER A 1 95 ? -3.284 -2.177 4.992 1.00 93.31 95 SER A O 1
ATOM 788 N N . GLN A 1 96 ? -3.748 -0.608 6.531 1.00 94.19 96 GLN A N 1
ATOM 789 C CA . GLN A 1 96 ? -3.168 -1.358 7.646 1.00 94.19 96 GLN A CA 1
ATOM 790 C C . GLN A 1 96 ? -3.898 -2.688 7.864 1.00 94.19 96 GLN A C 1
ATOM 792 O O . GLN A 1 96 ? -3.247 -3.725 7.924 1.00 94.19 96 GLN A O 1
ATOM 797 N N . LEU A 1 97 ? -5.236 -2.697 7.870 1.00 93.56 97 LEU A N 1
ATOM 798 C CA . LEU A 1 97 ? -6.032 -3.923 8.022 1.00 93.56 97 LEU A CA 1
ATOM 799 C C . LEU A 1 97 ? -5.831 -4.924 6.880 1.00 93.56 97 LEU A C 1
ATOM 801 O O . LEU A 1 97 ? -5.903 -6.132 7.087 1.00 93.56 97 LEU A O 1
ATOM 805 N N . ALA A 1 98 ? -5.614 -4.438 5.661 1.00 92.44 98 ALA A N 1
ATOM 806 C CA . ALA A 1 98 ? -5.359 -5.310 4.522 1.00 92.44 98 ALA A CA 1
ATOM 807 C C . ALA A 1 98 ? -3.933 -5.893 4.521 1.00 92.44 98 ALA A C 1
ATOM 809 O O . ALA A 1 98 ? -3.726 -6.968 3.953 1.00 92.44 98 ALA A O 1
ATOM 810 N N . ASN A 1 99 ? -2.970 -5.201 5.140 1.00 92.88 99 ASN A N 1
ATOM 811 C CA . ASN A 1 99 ? -1.550 -5.555 5.128 1.00 92.88 99 ASN A CA 1
ATOM 812 C C . ASN A 1 99 ? -1.112 -6.396 6.350 1.00 92.88 99 ASN A C 1
ATOM 814 O O . ASN A 1 99 ? -0.288 -7.300 6.186 1.00 92.88 99 ASN A O 1
ATOM 818 N N . LEU A 1 100 ? -1.639 -6.106 7.548 1.00 89.88 100 LEU A N 1
ATOM 819 C CA . LEU A 1 100 ? -1.257 -6.704 8.845 1.00 89.88 100 LEU A CA 1
ATOM 820 C C . LEU A 1 100 ? -2.070 -7.932 9.230 1.00 89.88 100 LEU A C 1
ATOM 822 O O . LEU A 1 100 ? -1.500 -8.819 9.901 1.00 89.88 100 LEU A O 1
#